Protein AF-A0A0A9YLH3-F1 (afdb_monomer_lite)

Radius of gyration: 14.65 Å; chains: 1; bounding box: 29×38×40 Å

InterPro domains:
  IPR001352 Ribonuclease HII/HIII [PTHR10954] (2-104)
  IPR012337 Ribonuclease H-like superfamily [SSF53098] (2-103)
  IPR024567 Ribonuclease HII/HIII domain [PF01351] (9-103)
  IPR024567 Ribonuclease HII/HIII domain [PS51975] (1-105)
  IPR036397 Ribonuclease H superfamily [G3DSA:3.30.420.10] (1-105)

Secondary structure (DSSP, 8-state):
--------HHHHHHHHTS-TTT---HHHHHHHHHHHHHHHHHHHS--SEEEEE-SS-HHHHHHHHHHH-TT-SEEEEETTHHHH-HHHHHHHHHHHHHHHHHH--

pLDDT: mean 95.25, std 4.36, range [58.59, 98.06]

Foldseek 3Di:
DDDADDDDPVNQCCQQVDDPVRHDDPVRVVLVRVVVRVVVCVVPDDAAEAEEADPDDQVVSQVVCCVSCVNHNYYHYDHPVLVVPVVVVVNVVVVVVVVVVVVVD

Organism: Lygus hesperus (NCBI:txid30085)

Structure (mmCIF, N/CA/C/O backbone):
data_AF-A0A0A9YLH3-F1
#
_entry.id   AF-A0A0A9YLH3-F1
#
loop_
_atom_site.group_PDB
_atom_site.id
_atom_site.type_symbol
_atom_site.label_atom_id
_atom_site.label_alt_id
_atom_site.label_comp_id
_atom_site.label_asym_id
_atom_site.label_entity_id
_atom_site.label_seq_id
_atom_site.pdbx_PDB_ins_code
_atom_site.Cartn_x
_atom_site.Cartn_y
_atom_site.Cartn_z
_atom_site.occupancy
_atom_site.B_iso_or_equiv
_atom_site.auth_seq_id
_atom_site.auth_comp_id
_atom_site.auth_asym_id
_atom_site.auth_atom_id
_atom_site.pdbx_PDB_model_num
ATOM 1 N N . SER A 1 1 ? -15.577 -6.984 6.732 1.00 88.44 1 SER A N 1
ATOM 2 C CA . SER A 1 1 ? -15.554 -7.435 5.323 1.00 88.44 1 SER A CA 1
ATOM 3 C C . SER A 1 1 ? -14.143 -7.265 4.782 1.00 88.44 1 SER A C 1
ATOM 5 O O . SER A 1 1 ? -13.337 -6.616 5.437 1.00 88.44 1 SER A O 1
ATOM 7 N N . TRP A 1 2 ? -13.816 -7.868 3.639 1.00 94.62 2 TRP A N 1
ATOM 8 C CA . TRP A 1 2 ? -12.515 -7.705 2.985 1.00 94.62 2 TRP A CA 1
ATOM 9 C C . TRP A 1 2 ? -12.699 -7.571 1.476 1.00 94.62 2 TRP A C 1
ATOM 11 O O . TRP A 1 2 ? -13.717 -7.994 0.928 1.00 94.62 2 TRP A O 1
ATOM 21 N N . MET A 1 3 ? -11.722 -6.960 0.814 1.00 96.38 3 MET A N 1
ATOM 22 C CA . MET A 1 3 ? -11.709 -6.773 -0.632 1.00 96.38 3 MET A CA 1
ATOM 23 C C . MET A 1 3 ? -10.257 -6.890 -1.113 1.00 96.38 3 MET A C 1
ATOM 25 O O . MET A 1 3 ? -9.335 -6.542 -0.377 1.00 96.38 3 MET A O 1
ATOM 29 N N . VAL A 1 4 ? -10.039 -7.421 -2.317 1.00 96.81 4 VAL A N 1
ATOM 30 C CA . VAL A 1 4 ? -8.697 -7.610 -2.893 1.00 96.81 4 VAL A CA 1
ATOM 31 C C . VAL A 1 4 ? -8.663 -7.130 -4.336 1.00 96.81 4 VAL A C 1
ATOM 33 O O . VAL A 1 4 ? -9.640 -7.266 -5.070 1.00 96.81 4 VAL A O 1
ATOM 36 N N . VAL A 1 5 ? -7.508 -6.619 -4.755 1.00 97.25 5 VAL A N 1
ATOM 37 C CA . VAL A 1 5 ? -7.187 -6.372 -6.163 1.00 97.25 5 VAL A CA 1
ATOM 38 C C . VAL A 1 5 ? -6.119 -7.379 -6.565 1.00 97.25 5 VAL A C 1
ATOM 40 O O . VAL A 1 5 ? -5.060 -7.444 -5.948 1.00 97.25 5 VAL A O 1
ATOM 43 N N . ILE A 1 6 ? -6.407 -8.186 -7.585 1.00 96.38 6 ILE A N 1
ATOM 44 C CA . ILE A 1 6 ? -5.512 -9.249 -8.050 1.00 96.38 6 ILE A CA 1
ATOM 45 C C . ILE A 1 6 ? -4.923 -8.830 -9.388 1.00 96.38 6 ILE A C 1
ATOM 47 O O . ILE A 1 6 ? -5.652 -8.559 -10.340 1.00 96.38 6 ILE A O 1
ATOM 51 N N . LEU A 1 7 ? -3.597 -8.793 -9.454 1.00 97.00 7 LEU A N 1
ATOM 52 C CA . LEU A 1 7 ? -2.858 -8.447 -10.660 1.00 97.00 7 LEU A CA 1
ATOM 53 C C . LEU A 1 7 ? -2.334 -9.725 -11.308 1.00 97.00 7 LEU A C 1
ATOM 55 O O . LEU A 1 7 ? -1.610 -10.489 -10.671 1.00 97.00 7 LEU A O 1
ATOM 59 N N . SER A 1 8 ? -2.687 -9.963 -12.571 1.00 96.44 8 SER A N 1
ATOM 60 C CA . SER A 1 8 ? -2.144 -11.109 -13.299 1.00 96.44 8 SER A CA 1
ATOM 61 C C . SER A 1 8 ? -0.681 -10.870 -13.693 1.00 96.44 8 SER A C 1
ATOM 63 O O . SER A 1 8 ? -0.296 -9.722 -13.958 1.00 96.44 8 SER A O 1
ATOM 65 N N . PRO A 1 9 ? 0.139 -11.930 -13.817 1.00 96.19 9 PRO A N 1
ATOM 66 C CA . PRO A 1 9 ? 1.503 -11.802 -14.327 1.00 96.19 9 PRO A CA 1
ATOM 67 C C . PRO A 1 9 ? 1.545 -11.123 -15.701 1.00 96.19 9 PRO A C 1
ATOM 69 O O . PRO A 1 9 ? 2.371 -10.245 -15.932 1.00 96.19 9 PRO A O 1
ATOM 72 N N . GLN A 1 10 ? 0.592 -11.443 -16.587 1.00 97.12 10 GLN A N 1
ATOM 73 C CA . GLN A 1 10 ? 0.490 -10.839 -17.918 1.00 97.12 10 GLN A CA 1
ATOM 74 C C . GLN A 1 10 ? 0.224 -9.333 -17.841 1.00 97.12 10 GLN A C 1
ATOM 76 O O . GLN A 1 10 ? 0.788 -8.575 -18.630 1.00 97.12 10 GLN A O 1
ATOM 81 N N . TYR A 1 11 ? -0.610 -8.881 -16.896 1.00 97.12 11 TYR A N 1
ATOM 82 C CA . TYR A 1 11 ? -0.847 -7.454 -16.679 1.00 97.12 11 TYR A CA 1
ATOM 83 C C . TYR A 1 11 ? 0.425 -6.747 -16.205 1.00 97.12 11 TYR A C 1
ATOM 85 O O . TYR A 1 11 ? 0.792 -5.714 -16.768 1.00 97.12 11 TYR A O 1
ATOM 93 N N . ILE A 1 12 ? 1.130 -7.327 -15.227 1.00 97.50 12 ILE A N 1
ATOM 94 C CA . ILE A 1 12 ? 2.383 -6.770 -14.699 1.00 97.50 12 ILE A CA 1
ATOM 95 C C . ILE A 1 12 ? 3.425 -6.663 -15.821 1.00 97.50 12 ILE A C 1
ATOM 97 O O . ILE A 1 12 ? 3.937 -5.570 -16.075 1.00 97.50 12 ILE A O 1
ATOM 101 N N . SER A 1 13 ? 3.672 -7.751 -16.560 1.00 97.50 13 SER A N 1
ATOM 102 C CA . SER A 1 13 ? 4.600 -7.760 -17.698 1.00 97.50 13 SER A CA 1
ATOM 103 C C . SER A 1 13 ? 4.200 -6.743 -18.763 1.00 97.50 13 SER A C 1
ATOM 105 O O . SER A 1 13 ? 5.039 -5.964 -19.212 1.00 97.50 13 SER A O 1
ATOM 107 N N . LYS A 1 14 ? 2.914 -6.674 -19.130 1.00 96.81 14 LYS A N 1
ATOM 108 C CA . LYS A 1 14 ? 2.414 -5.700 -20.110 1.00 96.81 14 LYS A CA 1
ATOM 109 C C . LYS A 1 14 ? 2.658 -4.260 -19.659 1.00 96.81 14 LYS A C 1
ATOM 111 O O . LYS A 1 14 ? 2.976 -3.421 -20.491 1.00 96.81 14 LYS A O 1
ATOM 116 N N . CYS A 1 15 ? 2.496 -3.940 -18.379 1.00 96.94 15 CYS A N 1
ATOM 117 C CA . CYS A 1 15 ? 2.727 -2.586 -17.868 1.00 96.94 15 CYS A CA 1
ATOM 118 C C . CYS A 1 15 ? 4.218 -2.220 -17.818 1.00 96.94 15 CYS A C 1
ATOM 120 O O . CYS A 1 15 ? 4.581 -1.102 -18.194 1.00 96.94 15 CYS A O 1
ATOM 122 N N . MET A 1 16 ? 5.075 -3.164 -17.422 1.00 97.31 16 MET A N 1
ATOM 123 C CA . MET A 1 16 ? 6.518 -2.939 -17.275 1.00 97.31 16 MET A CA 1
ATOM 124 C C . MET A 1 16 ? 7.301 -3.008 -18.595 1.00 97.31 16 MET A C 1
ATOM 126 O O . MET A 1 16 ? 8.375 -2.421 -18.687 1.00 97.31 16 MET A O 1
ATOM 130 N N . LEU A 1 17 ? 6.774 -3.683 -19.622 1.00 96.31 17 LEU A N 1
ATOM 131 C CA . LEU A 1 17 ? 7.423 -3.850 -20.936 1.00 96.31 17 LEU A CA 1
ATOM 132 C C . LEU A 1 17 ? 6.833 -2.949 -22.035 1.00 96.31 17 LEU A C 1
ATOM 134 O O . LEU A 1 17 ? 7.168 -3.090 -23.209 1.00 96.31 17 LEU A O 1
ATOM 138 N N . ARG A 1 18 ? 5.941 -2.021 -21.673 1.00 93.50 18 ARG A N 1
ATOM 139 C CA . ARG A 1 18 ? 5.403 -1.005 -22.590 1.00 93.50 18 ARG A CA 1
ATOM 140 C C . ARG A 1 18 ? 6.500 -0.095 -23.147 1.00 93.50 18 ARG A C 1
ATOM 142 O O . ARG A 1 18 ? 7.588 0.024 -22.585 1.00 93.50 18 ARG A O 1
ATOM 149 N N . HIS A 1 19 ? 6.153 0.613 -24.223 1.00 94.56 19 HIS A N 1
ATOM 150 C CA . HIS A 1 19 ? 6.979 1.682 -24.781 1.00 94.56 19 HIS A CA 1
ATOM 151 C C . HIS A 1 19 ? 7.420 2.669 -23.677 1.00 94.56 19 HIS A C 1
ATOM 153 O O . HIS A 1 19 ? 6.578 3.012 -22.838 1.00 94.56 19 HIS A O 1
ATOM 159 N N . PRO A 1 20 ? 8.677 3.165 -23.674 1.00 90.62 20 PRO A N 1
ATOM 160 C CA . PRO A 1 20 ? 9.232 3.966 -22.578 1.00 90.62 20 PRO A CA 1
ATOM 161 C C . PRO A 1 20 ? 8.366 5.143 -22.114 1.00 90.62 20 PRO A C 1
ATOM 163 O O . PRO A 1 20 ? 8.312 5.409 -20.920 1.00 90.62 20 PRO A O 1
ATOM 166 N N . SER A 1 21 ? 7.638 5.797 -23.024 1.00 91.75 21 SER A N 1
ATOM 167 C CA . SER A 1 21 ? 6.737 6.919 -22.704 1.00 91.75 21 SER A CA 1
ATOM 168 C C . SER A 1 21 ? 5.488 6.543 -21.892 1.00 91.75 21 SER A C 1
ATOM 170 O O . SER A 1 21 ? 4.825 7.423 -21.357 1.00 91.75 21 SER A O 1
ATOM 172 N N . THR A 1 22 ? 5.136 5.257 -21.814 1.00 93.25 22 THR A N 1
ATOM 173 C CA . THR A 1 22 ? 3.934 4.753 -21.113 1.00 93.25 22 THR A CA 1
ATOM 174 C C . THR A 1 22 ? 4.238 3.603 -20.154 1.00 93.25 22 THR A C 1
ATOM 176 O O . THR A 1 22 ? 3.325 3.013 -19.570 1.00 93.25 22 THR A O 1
ATOM 179 N N . ARG A 1 23 ? 5.518 3.242 -20.027 1.00 94.19 23 ARG A N 1
ATOM 180 C CA . ARG A 1 23 ? 5.986 2.174 -19.152 1.00 94.19 23 ARG A CA 1
ATOM 181 C C . ARG A 1 23 ? 5.759 2.571 -17.701 1.00 94.19 23 ARG A C 1
ATOM 183 O O . ARG A 1 23 ? 6.127 3.674 -17.311 1.00 94.19 23 ARG A O 1
ATOM 190 N N . LYS A 1 24 ? 5.227 1.640 -16.910 1.00 95.56 24 LYS A N 1
ATOM 191 C CA . LYS A 1 24 ? 5.104 1.793 -15.458 1.00 95.56 24 LYS A CA 1
ATOM 192 C C . LYS A 1 24 ? 6.079 0.871 -14.749 1.00 95.56 24 LYS A C 1
ATOM 194 O O . LYS A 1 24 ? 6.248 -0.277 -15.160 1.00 95.56 24 LYS A O 1
ATOM 199 N N . ASN A 1 25 ? 6.714 1.355 -13.691 1.00 94.12 25 ASN A N 1
ATOM 200 C CA . ASN A 1 25 ? 7.492 0.497 -12.801 1.00 94.12 25 ASN A CA 1
ATOM 201 C C . ASN A 1 25 ? 6.579 -0.220 -11.787 1.00 94.12 25 ASN A C 1
ATOM 203 O O . ASN A 1 25 ? 5.386 0.067 -11.676 1.00 94.12 25 ASN A O 1
ATOM 207 N N . LEU A 1 26 ? 7.142 -1.167 -11.032 1.00 94.12 26 LEU A N 1
ATOM 208 C CA . LEU A 1 26 ? 6.361 -1.981 -10.099 1.00 94.12 26 LEU A CA 1
ATOM 209 C C . LEU A 1 26 ? 5.743 -1.158 -8.956 1.00 94.12 26 LEU A C 1
ATOM 211 O O . LEU A 1 26 ? 4.633 -1.460 -8.525 1.00 94.12 26 LEU A O 1
ATOM 215 N N . ASN A 1 27 ? 6.410 -0.090 -8.509 1.00 91.94 27 ASN A N 1
ATOM 216 C CA . ASN A 1 27 ? 5.878 0.790 -7.467 1.00 91.94 27 ASN A CA 1
ATOM 217 C C . ASN A 1 27 ? 4.648 1.553 -7.967 1.00 91.94 27 ASN A C 1
ATOM 219 O O . ASN A 1 27 ? 3.655 1.646 -7.257 1.00 91.94 27 ASN A O 1
ATOM 223 N N . GLU A 1 28 ? 4.681 2.060 -9.199 1.00 93.25 28 GLU A N 1
ATOM 224 C CA . GLU A 1 28 ? 3.532 2.727 -9.824 1.00 93.25 28 GLU A CA 1
ATOM 225 C C . GLU A 1 28 ? 2.345 1.777 -9.981 1.00 93.25 28 GLU A C 1
ATOM 227 O O . GLU A 1 28 ? 1.226 2.136 -9.622 1.00 93.25 28 GLU A O 1
ATOM 232 N N . ILE A 1 29 ? 2.595 0.546 -10.436 1.00 95.88 29 ILE A N 1
ATOM 233 C CA . ILE A 1 29 ? 1.560 -0.492 -10.542 1.00 95.88 29 ILE A CA 1
ATOM 234 C C . ILE A 1 29 ? 0.971 -0.814 -9.158 1.00 95.88 29 ILE A C 1
ATOM 236 O O . ILE A 1 29 ? -0.247 -0.929 -9.019 1.00 95.88 29 ILE A O 1
ATOM 240 N N . SER A 1 30 ? 1.821 -0.928 -8.133 1.00 93.50 30 SER A N 1
ATOM 241 C CA . SER A 1 30 ? 1.406 -1.180 -6.748 1.00 93.50 30 SER A CA 1
ATOM 242 C C . SER A 1 30 ? 0.530 -0.048 -6.197 1.00 93.50 30 SER A C 1
ATOM 244 O O . SER A 1 30 ? -0.550 -0.306 -5.665 1.00 93.50 30 SER A O 1
ATOM 246 N N . PHE A 1 31 ? 0.931 1.213 -6.402 1.00 93.38 31 PHE A N 1
ATOM 247 C CA . PHE A 1 31 ? 0.137 2.374 -5.991 1.00 93.38 31 PHE A CA 1
ATOM 248 C C . PHE A 1 31 ? -1.225 2.419 -6.683 1.00 93.38 31 PHE A C 1
ATOM 250 O O . PHE A 1 31 ? -2.235 2.655 -6.026 1.00 93.38 31 PHE A O 1
ATOM 257 N N . GLU A 1 32 ? -1.284 2.155 -7.988 1.00 95.06 32 GLU A N 1
ATOM 258 C CA . GLU A 1 32 ? -2.552 2.124 -8.724 1.00 95.06 32 GLU A CA 1
ATOM 259 C C . GLU A 1 32 ? -3.492 1.025 -8.223 1.00 95.06 32 GLU A C 1
ATOM 261 O O . GLU A 1 32 ? -4.696 1.259 -8.077 1.00 95.06 32 GLU A O 1
ATOM 266 N N . ALA A 1 33 ? -2.955 -0.157 -7.916 1.00 96.88 33 ALA A N 1
ATOM 267 C CA . ALA A 1 33 ? -3.736 -1.248 -7.347 1.00 96.88 33 ALA A CA 1
ATOM 268 C C . ALA A 1 33 ? -4.276 -0.890 -5.953 1.00 96.88 33 ALA A C 1
ATOM 270 O O . ALA A 1 33 ? -5.464 -1.089 -5.687 1.00 96.88 33 ALA A O 1
ATOM 271 N N . ALA A 1 34 ? -3.444 -0.294 -5.093 1.00 96.12 34 ALA A N 1
ATOM 272 C CA . ALA A 1 34 ? -3.862 0.185 -3.778 1.00 96.12 34 ALA A CA 1
ATOM 273 C C . ALA A 1 34 ? -4.941 1.277 -3.883 1.00 96.12 34 ALA A C 1
ATOM 275 O O . ALA A 1 34 ? -5.945 1.234 -3.176 1.00 96.12 34 ALA A O 1
ATOM 276 N N . PHE A 1 35 ? -4.790 2.224 -4.810 1.00 96.69 35 PHE A N 1
ATOM 277 C CA . PHE A 1 35 ? -5.776 3.284 -5.034 1.00 96.69 35 PHE A CA 1
ATOM 278 C C . PHE A 1 35 ? -7.097 2.740 -5.565 1.00 96.69 35 PHE A C 1
ATOM 280 O O . PHE A 1 35 ? -8.156 3.192 -5.138 1.00 96.69 35 PHE A O 1
ATOM 287 N N . THR A 1 36 ? -7.045 1.741 -6.446 1.00 97.69 36 THR A N 1
ATOM 288 C CA . THR A 1 36 ? -8.240 1.037 -6.926 1.00 97.69 36 THR A CA 1
ATOM 289 C C . THR A 1 36 ? -8.980 0.381 -5.760 1.00 97.69 36 THR A C 1
ATOM 291 O O . THR A 1 36 ? -10.193 0.533 -5.635 1.00 97.69 36 THR A O 1
ATOM 294 N N . LEU A 1 37 ? -8.250 -0.285 -4.860 1.00 97.25 37 LEU A N 1
ATOM 295 C CA . LEU A 1 37 ? -8.825 -0.911 -3.670 1.00 97.25 37 LEU A CA 1
ATOM 296 C C . LEU A 1 37 ? -9.481 0.117 -2.732 1.00 97.25 37 LEU A C 1
ATOM 298 O O . LEU A 1 37 ? -10.615 -0.088 -2.294 1.00 97.25 37 LEU A O 1
ATOM 302 N N . ILE A 1 38 ? -8.801 1.236 -2.457 1.00 96.88 38 ILE A N 1
ATOM 303 C CA . ILE A 1 38 ? -9.339 2.328 -1.629 1.00 96.88 38 ILE A CA 1
ATOM 304 C C . ILE A 1 38 ? -10.605 2.900 -2.274 1.00 96.88 38 ILE A C 1
ATOM 306 O O . ILE A 1 38 ? -11.630 3.022 -1.607 1.00 96.88 38 ILE A O 1
ATOM 310 N N . GLN A 1 39 ? -10.572 3.183 -3.578 1.00 96.50 39 GLN A N 1
ATOM 311 C CA . GLN A 1 39 ? -11.707 3.751 -4.304 1.00 96.50 39 GLN A CA 1
ATOM 312 C C . GLN A 1 39 ? -12.931 2.824 -4.274 1.00 96.50 39 GLN A C 1
ATOM 314 O O . GLN A 1 39 ? -14.030 3.293 -3.986 1.00 96.50 39 GLN A O 1
ATOM 319 N N . HIS A 1 40 ? -12.758 1.520 -4.512 1.00 96.25 40 HIS A N 1
ATOM 320 C CA . HIS A 1 40 ? -13.855 0.551 -4.393 1.00 96.25 40 HIS A CA 1
ATOM 321 C C . HIS A 1 40 ? -14.388 0.456 -2.960 1.00 96.25 40 HIS A C 1
ATOM 323 O O . HIS A 1 40 ? -15.594 0.362 -2.748 1.00 96.25 40 HIS A O 1
ATOM 329 N N . THR A 1 41 ? -13.507 0.538 -1.962 1.00 95.81 41 THR A N 1
ATOM 330 C CA . THR A 1 41 ? -13.914 0.524 -0.551 1.00 95.81 41 THR A CA 1
ATOM 331 C C . THR A 1 41 ? -14.765 1.750 -0.211 1.00 95.81 41 THR A C 1
ATOM 333 O O . THR A 1 41 ? -15.804 1.608 0.428 1.00 95.81 41 THR A O 1
ATOM 336 N N . MET A 1 42 ? -14.389 2.938 -0.700 1.00 95.12 42 MET A N 1
ATOM 337 C CA . MET A 1 42 ? -15.132 4.189 -0.486 1.00 95.12 42 MET A CA 1
ATOM 338 C C . MET A 1 42 ? -16.526 4.207 -1.130 1.00 95.12 42 MET A C 1
ATOM 340 O O . MET A 1 42 ? -17.378 4.985 -0.712 1.00 95.12 42 MET A O 1
ATOM 344 N N . GLN A 1 43 ? -16.777 3.369 -2.141 1.00 95.50 43 GLN A N 1
ATOM 345 C CA . GLN A 1 43 ? -18.108 3.243 -2.751 1.00 95.50 43 GLN A CA 1
ATOM 346 C C . GLN A 1 43 ? -19.103 2.507 -1.847 1.00 95.50 43 GLN A C 1
ATOM 348 O O . GLN A 1 43 ? -20.309 2.664 -2.014 1.00 95.50 43 GLN A O 1
ATOM 353 N N . VAL A 1 44 ? -18.605 1.704 -0.905 1.00 96.50 44 VAL A N 1
ATOM 354 C CA . VAL A 1 44 ? -19.425 0.864 -0.019 1.00 96.50 44 VAL A CA 1
ATOM 355 C C . VAL A 1 44 ? -19.378 1.363 1.428 1.00 96.50 44 VAL A C 1
ATOM 357 O O . VAL A 1 44 ? -20.353 1.222 2.163 1.00 96.50 44 VAL A O 1
ATOM 360 N N . TYR A 1 45 ? -18.261 1.964 1.844 1.00 95.00 45 TYR A N 1
ATOM 361 C CA . TYR A 1 45 ? -18.004 2.350 3.227 1.00 95.00 45 TYR A CA 1
ATOM 362 C C . TYR A 1 45 ? -17.493 3.786 3.338 1.00 95.00 45 TYR A C 1
ATOM 364 O O . TYR A 1 45 ? -16.702 4.255 2.521 1.00 95.00 45 TYR A O 1
ATOM 372 N N . ARG A 1 46 ? -17.873 4.467 4.422 1.00 95.31 46 ARG A N 1
ATOM 373 C CA . ARG A 1 46 ? -17.256 5.736 4.817 1.00 95.31 46 ARG A CA 1
ATOM 374 C C . ARG A 1 46 ? -15.979 5.450 5.607 1.00 95.31 46 ARG A C 1
ATOM 376 O O . ARG A 1 46 ? -16.047 4.907 6.705 1.00 95.31 46 ARG A O 1
ATOM 383 N N . ILE A 1 47 ? -14.831 5.818 5.047 1.00 95.50 47 ILE A N 1
ATOM 384 C CA . ILE A 1 47 ? -13.519 5.602 5.668 1.00 95.50 47 ILE A CA 1
ATOM 385 C C . ILE A 1 47 ? -13.210 6.767 6.617 1.00 95.50 47 ILE A C 1
ATOM 387 O O . ILE A 1 47 ? -13.170 7.915 6.178 1.00 95.50 47 ILE A O 1
ATOM 391 N N . ALA A 1 48 ? -13.009 6.473 7.903 1.00 96.88 48 ALA A N 1
ATOM 392 C CA . ALA A 1 48 ? -12.558 7.449 8.901 1.00 96.88 48 ALA A CA 1
ATOM 393 C C . ALA A 1 48 ? -11.025 7.480 9.014 1.00 96.88 48 ALA A C 1
ATOM 395 O O . ALA A 1 48 ? -10.424 8.550 9.022 1.00 96.88 48 ALA A O 1
ATOM 396 N N . GLU A 1 49 ? -10.406 6.300 9.018 1.00 97.44 49 GLU A N 1
ATOM 397 C CA . GLU A 1 49 ? -8.965 6.121 9.154 1.00 97.44 49 GLU A CA 1
ATOM 398 C C . GLU A 1 49 ? -8.478 5.086 8.132 1.00 97.44 49 GLU A C 1
ATOM 400 O O . GLU A 1 49 ? -9.152 4.083 7.870 1.00 97.44 49 GLU A O 1
ATOM 405 N N . LEU A 1 50 ? -7.305 5.326 7.551 1.00 97.94 50 LEU A N 1
ATOM 406 C CA . LEU A 1 50 ? -6.655 4.440 6.591 1.00 97.94 50 LEU A CA 1
ATOM 407 C C . LEU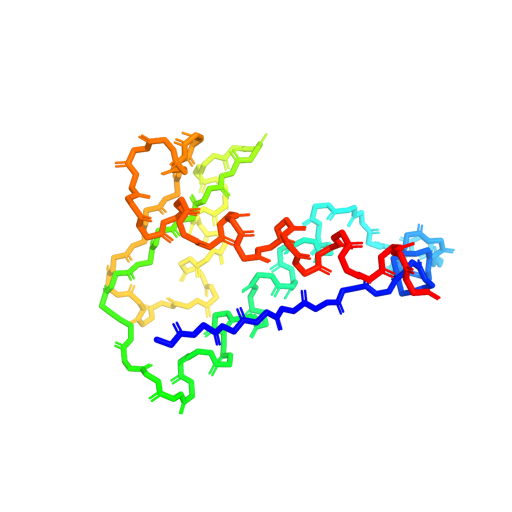 A 1 50 ? -5.230 4.126 7.051 1.00 97.94 50 LEU A C 1
ATOM 409 O O . LEU A 1 50 ? -4.395 5.023 7.134 1.00 97.94 50 LEU A O 1
ATOM 413 N N . TYR A 1 51 ? -4.943 2.843 7.263 1.00 98.06 51 TYR A N 1
ATOM 414 C CA . TYR A 1 51 ? -3.632 2.342 7.675 1.00 98.06 51 TYR A CA 1
ATOM 415 C C . TYR A 1 51 ? -3.003 1.526 6.547 1.00 98.06 51 TYR A C 1
ATOM 417 O O . TYR A 1 51 ? -3.626 0.592 6.037 1.00 98.06 51 TYR A O 1
ATOM 425 N N . VAL A 1 52 ? -1.778 1.870 6.152 1.00 97.12 52 VAL A N 1
ATOM 426 C CA . VAL A 1 52 ? -1.089 1.265 5.003 1.00 97.12 52 VAL A CA 1
ATOM 427 C C . VAL A 1 52 ? 0.325 0.846 5.393 1.00 97.12 52 VAL A C 1
ATOM 429 O O . VAL A 1 52 ? 1.100 1.662 5.891 1.00 97.12 52 VAL A O 1
ATOM 432 N N . ASP A 1 53 ? 0.663 -0.414 5.118 1.00 96.56 53 ASP A N 1
ATOM 433 C CA . ASP A 1 53 ? 2.042 -0.902 5.179 1.00 96.56 53 ASP A CA 1
ATOM 434 C C . ASP A 1 53 ? 2.824 -0.471 3.934 1.00 96.56 53 ASP A C 1
ATOM 436 O O . ASP A 1 53 ? 2.316 -0.532 2.808 1.00 96.56 53 ASP A O 1
ATOM 440 N N . THR A 1 54 ? 4.070 -0.040 4.121 1.00 93.56 54 THR A N 1
ATOM 441 C CA . THR A 1 54 ? 4.947 0.377 3.022 1.00 93.56 54 THR A CA 1
ATOM 442 C C . THR A 1 54 ? 6.333 -0.245 3.127 1.00 93.56 54 THR A C 1
ATOM 444 O O . THR A 1 54 ? 6.902 -0.387 4.204 1.00 93.56 54 THR A O 1
ATOM 447 N N . VAL A 1 55 ? 6.912 -0.550 1.965 1.00 86.88 55 VAL A N 1
ATOM 448 C CA . VAL A 1 55 ? 8.326 -0.936 1.804 1.00 86.88 55 VAL A CA 1
ATOM 449 C C . VAL A 1 55 ? 9.200 0.221 1.296 1.00 86.88 55 VAL A C 1
ATOM 451 O O . VAL A 1 55 ? 10.398 0.054 1.092 1.00 86.88 55 VAL A O 1
ATOM 454 N N . GLY A 1 56 ? 8.602 1.394 1.060 1.00 84.06 56 GLY A N 1
ATOM 455 C CA . GLY A 1 56 ? 9.270 2.610 0.591 1.00 84.06 56 GLY A CA 1
ATOM 456 C C . GLY A 1 56 ? 8.988 3.829 1.477 1.00 84.06 56 GLY A C 1
ATOM 457 O O . GLY A 1 56 ? 8.363 3.689 2.529 1.00 84.06 56 GLY A O 1
ATOM 458 N N . PRO A 1 57 ? 9.409 5.036 1.053 1.00 91.69 57 PRO A N 1
ATOM 459 C CA . PRO A 1 57 ? 9.297 6.251 1.858 1.00 91.69 57 PRO A CA 1
ATOM 460 C C . PRO A 1 57 ? 7.849 6.572 2.259 1.00 91.69 57 PRO A C 1
ATOM 462 O O . PRO A 1 57 ? 7.015 6.918 1.417 1.00 91.69 57 PRO A O 1
ATOM 465 N N . GLU A 1 58 ? 7.574 6.502 3.562 1.00 93.81 58 GLU A N 1
ATOM 466 C CA . GLU A 1 58 ? 6.253 6.716 4.170 1.00 93.81 58 GLU A CA 1
ATOM 467 C C . GLU A 1 58 ? 5.636 8.055 3.760 1.00 93.81 58 GLU A C 1
ATOM 469 O O . GLU A 1 58 ? 4.495 8.116 3.300 1.00 93.81 58 GLU A O 1
ATOM 474 N N . HIS A 1 59 ? 6.427 9.128 3.849 1.00 94.94 59 HIS A N 1
ATOM 475 C CA . HIS A 1 59 ? 5.983 10.485 3.549 1.00 94.94 59 HIS A CA 1
ATOM 476 C C . HIS A 1 59 ? 5.501 10.637 2.100 1.00 94.94 59 HIS A C 1
ATOM 478 O O . HIS A 1 59 ? 4.410 11.153 1.861 1.00 94.94 59 HIS A O 1
ATOM 484 N N . THR A 1 60 ? 6.268 10.139 1.125 1.00 92.00 60 THR A N 1
ATOM 485 C CA . THR A 1 60 ? 5.897 10.221 -0.295 1.00 92.00 60 THR A CA 1
ATOM 486 C C . THR A 1 60 ? 4.614 9.449 -0.579 1.00 92.00 60 THR A C 1
ATOM 488 O O . THR A 1 60 ? 3.766 9.918 -1.340 1.00 92.00 60 THR A O 1
ATOM 491 N N . TYR A 1 61 ? 4.442 8.277 0.034 1.00 94.31 61 TYR A N 1
ATOM 492 C CA . TYR A 1 61 ? 3.236 7.482 -0.161 1.00 94.31 61 TYR A CA 1
ATOM 493 C C . TYR A 1 61 ? 2.018 8.160 0.485 1.00 94.31 61 TYR A C 1
ATOM 495 O O . TYR A 1 61 ? 1.005 8.371 -0.186 1.00 94.31 61 TYR A O 1
ATOM 503 N N . LYS A 1 62 ? 2.141 8.617 1.735 1.00 96.19 62 LYS A N 1
ATOM 504 C CA . LYS A 1 62 ? 1.084 9.371 2.424 1.00 96.19 62 LYS A CA 1
ATOM 505 C C . LYS A 1 62 ? 0.658 10.611 1.637 1.00 96.19 62 LYS A C 1
ATOM 507 O O . LYS A 1 62 ? -0.535 10.826 1.444 1.00 96.19 62 LYS A O 1
ATOM 512 N N . GLN 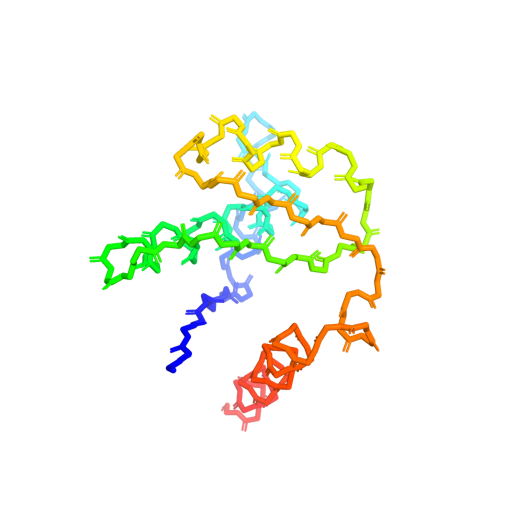A 1 63 ? 1.609 11.382 1.105 1.00 95.94 63 GLN A N 1
ATOM 513 C CA . GLN A 1 63 ? 1.306 12.530 0.243 1.00 95.94 63 GLN A CA 1
ATOM 514 C C . GLN A 1 63 ? 0.506 12.128 -1.000 1.00 95.94 63 GLN A C 1
ATOM 516 O O . GLN A 1 63 ? -0.483 12.781 -1.324 1.00 95.94 63 GLN A O 1
ATOM 521 N N . ARG A 1 64 ? 0.894 11.045 -1.689 1.00 95.19 64 ARG A N 1
ATOM 522 C CA . ARG A 1 64 ? 0.160 10.557 -2.869 1.00 95.19 64 ARG A CA 1
ATOM 523 C C . ARG A 1 64 ? -1.272 10.141 -2.531 1.00 95.19 64 ARG A C 1
ATOM 525 O O . ARG A 1 64 ? -2.178 10.472 -3.294 1.00 95.19 64 ARG A O 1
ATOM 532 N N . ILE A 1 65 ? -1.480 9.464 -1.400 1.00 96.50 65 ILE A N 1
ATOM 533 C CA . ILE A 1 65 ? -2.821 9.096 -0.922 1.00 96.50 65 ILE A CA 1
ATOM 534 C C . ILE A 1 65 ? -3.630 10.357 -0.617 1.00 96.50 65 ILE A C 1
ATOM 536 O O . ILE A 1 65 ? -4.721 10.502 -1.154 1.00 96.50 65 ILE A O 1
ATOM 540 N N . ASN A 1 66 ? -3.088 11.291 0.166 1.00 96.75 66 ASN A N 1
ATOM 541 C CA . ASN A 1 66 ? -3.796 12.512 0.559 1.00 96.75 66 ASN A CA 1
ATOM 542 C C . ASN A 1 66 ? -4.175 13.386 -0.644 1.00 96.75 66 ASN A C 1
ATOM 544 O O . ASN A 1 66 ? -5.277 13.923 -0.687 1.00 96.75 66 ASN A O 1
ATOM 548 N N . MET A 1 67 ? -3.297 13.499 -1.648 1.00 96.88 67 MET A N 1
ATOM 549 C CA . MET A 1 67 ? -3.611 14.218 -2.889 1.00 96.88 67 MET A CA 1
ATOM 550 C C . MET A 1 67 ? -4.746 13.552 -3.674 1.00 96.88 67 MET A C 1
ATOM 552 O O . MET A 1 67 ? -5.557 14.241 -4.289 1.00 96.88 67 MET A O 1
ATOM 556 N N . ARG A 1 68 ? -4.801 12.214 -3.688 1.00 96.62 68 ARG A N 1
ATOM 557 C CA . ARG A 1 68 ? -5.808 11.464 -4.450 1.00 96.62 68 ARG A CA 1
ATOM 558 C C . ARG A 1 68 ? -7.139 11.328 -3.708 1.00 96.62 68 ARG A C 1
ATOM 560 O O . ARG A 1 68 ? -8.185 11.317 -4.352 1.00 96.62 68 ARG A O 1
ATOM 567 N N . PHE A 1 69 ? -7.093 11.227 -2.384 1.00 96.38 69 PHE A N 1
ATOM 568 C CA . PHE A 1 69 ? -8.227 10.960 -1.503 1.00 96.38 69 PHE A CA 1
ATOM 569 C C . PHE A 1 69 ? -8.275 11.974 -0.346 1.00 96.38 69 PHE A C 1
ATOM 571 O O . PHE A 1 69 ? -8.163 11.587 0.817 1.00 96.38 69 PHE A O 1
ATOM 578 N N . PRO A 1 70 ? -8.486 13.273 -0.633 1.00 95.56 70 PRO A N 1
ATOM 579 C CA . PRO A 1 70 ? -8.468 14.328 0.387 1.00 95.56 70 PRO A CA 1
ATOM 580 C C . PRO A 1 70 ? -9.602 14.209 1.419 1.00 95.56 70 PRO A C 1
ATOM 582 O O . PRO A 1 70 ? -9.563 14.856 2.457 1.00 95.56 70 PRO A O 1
ATOM 585 N N . ASN A 1 71 ? -10.614 13.385 1.138 1.00 93.44 71 ASN A N 1
ATOM 586 C CA . ASN A 1 71 ? -11.779 13.188 1.999 1.00 93.44 71 ASN A CA 1
ATOM 587 C C . ASN A 1 71 ? -11.569 12.120 3.082 1.00 93.44 71 ASN A C 1
ATOM 589 O O . ASN A 1 71 ? -12.486 11.897 3.870 1.00 93.44 71 ASN A O 1
ATOM 593 N N . ILE A 1 72 ? -10.424 11.428 3.096 1.00 96.81 72 ILE A N 1
ATOM 594 C CA . ILE A 1 72 ? -10.079 10.489 4.168 1.00 96.81 72 ILE A CA 1
ATOM 595 C C . ILE A 1 72 ? -9.478 11.312 5.317 1.00 96.81 72 ILE A C 1
ATOM 597 O O . ILE A 1 72 ? -8.410 11.893 5.120 1.00 96.81 72 ILE A O 1
ATOM 601 N N . PRO A 1 73 ? -10.138 11.394 6.489 1.00 96.19 73 PRO A N 1
ATOM 602 C CA . PRO A 1 73 ? -9.704 12.273 7.577 1.00 96.19 73 PRO A CA 1
ATOM 603 C C . PRO A 1 73 ? -8.302 11.953 8.095 1.00 96.19 73 PRO A C 1
ATOM 605 O O . PRO A 1 73 ? -7.500 12.859 8.317 1.00 96.19 73 PRO A O 1
ATOM 608 N N . GLU A 1 74 ? -8.000 10.667 8.261 1.00 97.50 74 GLU A N 1
ATOM 609 C CA . GLU A 1 74 ? -6.729 10.216 8.805 1.00 97.50 74 GLU A CA 1
ATOM 610 C C . GLU A 1 74 ? -6.101 9.130 7.933 1.00 97.50 74 GLU A C 1
ATOM 612 O O . GLU A 1 74 ? -6.709 8.109 7.613 1.00 97.50 74 GLU A O 1
ATOM 617 N N . VAL A 1 75 ? -4.847 9.368 7.549 1.00 97.94 75 VAL A N 1
ATOM 618 C CA . VAL A 1 75 ? -4.035 8.435 6.769 1.00 97.94 75 VAL A CA 1
ATOM 619 C C . VAL A 1 75 ? -2.728 8.190 7.509 1.00 97.94 75 VAL A C 1
ATOM 621 O O . VAL A 1 75 ? -1.919 9.105 7.706 1.00 97.94 75 VAL A O 1
ATOM 624 N N . VAL A 1 76 ? -2.498 6.937 7.876 1.00 97.81 76 VAL A N 1
ATOM 625 C CA . VAL A 1 76 ? -1.284 6.443 8.519 1.00 97.81 76 VAL A CA 1
ATOM 626 C C . VAL A 1 76 ? -0.581 5.516 7.536 1.00 97.81 76 VAL A C 1
ATOM 628 O O . VAL A 1 76 ? -1.118 4.489 7.130 1.00 97.81 76 VAL A O 1
ATOM 631 N N . VAL A 1 77 ? 0.632 5.887 7.135 1.00 97.31 77 VAL A N 1
ATOM 632 C CA . VAL A 1 77 ? 1.490 5.047 6.297 1.00 97.31 77 VAL A CA 1
ATOM 633 C C . VAL A 1 77 ? 2.777 4.830 7.059 1.00 97.31 77 VAL A C 1
ATOM 635 O O . VAL A 1 77 ? 3.473 5.809 7.316 1.00 97.31 77 VAL A O 1
ATOM 638 N N . VAL A 1 78 ? 3.066 3.585 7.428 1.00 97.00 78 VAL A N 1
ATOM 639 C CA . VAL A 1 78 ? 4.289 3.235 8.159 1.00 97.00 78 VAL A CA 1
ATOM 640 C C . VAL A 1 78 ? 4.854 1.903 7.688 1.00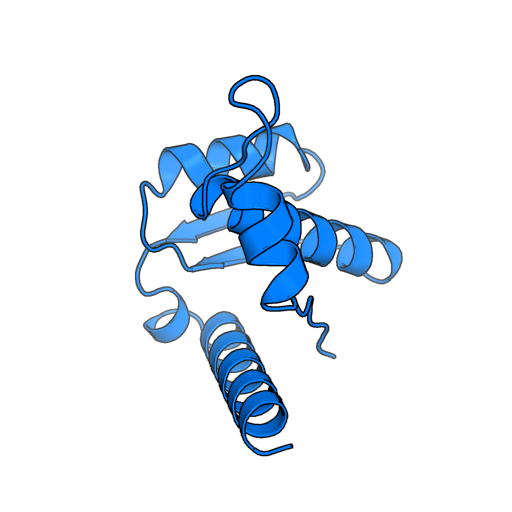 97.00 78 VAL A C 1
ATOM 642 O O . VAL A 1 78 ? 4.119 1.044 7.200 1.00 97.00 78 VAL A O 1
ATOM 645 N N . ALA A 1 79 ? 6.164 1.729 7.812 1.00 95.12 79 ALA A N 1
ATOM 646 C CA . ALA A 1 79 ? 6.798 0.438 7.589 1.00 95.12 79 ALA A CA 1
ATOM 647 C C . ALA A 1 79 ? 6.453 -0.541 8.723 1.00 95.12 79 ALA A C 1
ATOM 649 O O . ALA A 1 79 ? 6.373 -0.149 9.889 1.00 95.12 79 ALA A O 1
ATOM 650 N N . LYS A 1 80 ? 6.313 -1.831 8.389 1.00 92.94 80 LYS A N 1
ATOM 651 C CA . LYS A 1 80 ? 5.969 -2.907 9.341 1.00 92.94 80 LYS A CA 1
ATOM 652 C C . LYS A 1 80 ? 4.621 -2.677 10.033 1.00 92.94 80 LYS A C 1
ATOM 654 O O . LYS A 1 80 ? 4.422 -3.083 11.180 1.00 92.94 80 LYS A O 1
ATOM 659 N N . ALA A 1 81 ? 3.684 -2.031 9.339 1.00 95.69 81 ALA A N 1
ATOM 660 C CA . ALA A 1 81 ? 2.367 -1.724 9.887 1.00 95.69 81 ALA A CA 1
ATOM 661 C C . ALA A 1 81 ? 1.576 -2.999 10.227 1.00 95.69 81 ALA A C 1
ATOM 663 O O . ALA A 1 81 ? 0.743 -2.983 11.128 1.00 95.69 81 ALA A O 1
ATOM 664 N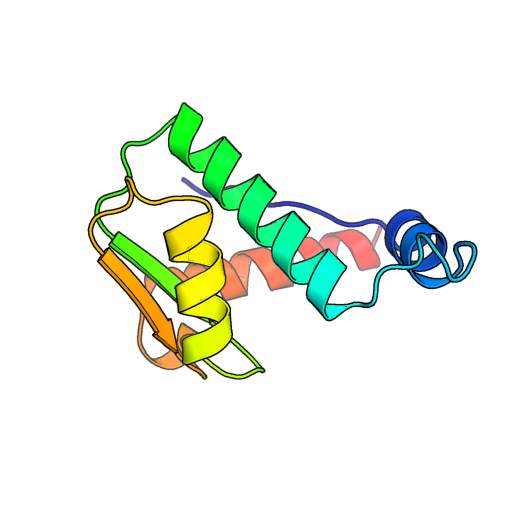 N . ASP A 1 82 ? 1.861 -4.115 9.553 1.00 94.56 82 ASP A N 1
ATOM 665 C CA . ASP A 1 82 ? 1.266 -5.427 9.822 1.00 94.56 82 ASP A CA 1
ATOM 666 C C . ASP A 1 82 ? 1.622 -6.000 11.204 1.00 94.56 82 ASP A C 1
ATOM 668 O O . ASP A 1 82 ? 0.866 -6.804 11.751 1.00 94.56 82 ASP A O 1
ATOM 672 N N . SER A 1 83 ? 2.742 -5.562 11.783 1.00 94.69 83 SER A N 1
ATOM 673 C CA . SER A 1 83 ? 3.183 -5.939 13.130 1.00 94.69 83 SER A CA 1
ATOM 674 C C . SER A 1 83 ? 2.631 -5.010 14.216 1.00 94.69 83 SER A C 1
ATOM 676 O O . SER A 1 83 ? 2.604 -5.379 15.387 1.00 94.69 83 SER A O 1
ATOM 678 N N . THR A 1 84 ? 2.200 -3.802 13.843 1.00 96.50 84 THR A N 1
ATOM 679 C CA . THR A 1 84 ? 1.704 -2.771 14.771 1.00 96.50 84 THR A CA 1
ATOM 680 C C . THR A 1 84 ? 0.180 -2.721 14.824 1.00 96.50 84 THR A C 1
ATOM 682 O O . THR A 1 84 ? -0.397 -2.559 15.896 1.00 96.50 84 THR A O 1
ATOM 685 N N . TYR A 1 85 ? -0.484 -2.874 13.677 1.00 97.75 85 TYR A N 1
ATOM 686 C CA . TYR A 1 85 ? -1.922 -2.679 13.530 1.00 97.75 85 TYR A CA 1
ATOM 687 C C . TYR A 1 85 ? -2.607 -4.000 13.149 1.00 97.75 85 TYR A C 1
ATOM 689 O O . TYR A 1 85 ? -2.409 -4.495 12.032 1.00 97.75 85 TYR A O 1
ATOM 697 N N . PRO A 1 86 ? -3.478 -4.562 14.012 1.00 97.88 86 PRO A N 1
ATOM 698 C CA . PRO A 1 86 ? -4.154 -5.836 13.748 1.00 97.88 86 PRO A CA 1
ATOM 699 C C . PRO A 1 86 ? -4.930 -5.878 12.424 1.00 97.88 86 PRO A C 1
ATOM 701 O O . PRO A 1 86 ? -4.957 -6.909 11.756 1.00 97.88 86 PRO A O 1
ATOM 704 N N . ILE A 1 87 ? -5.519 -4.754 12.000 1.00 96.88 87 ILE A N 1
ATOM 705 C CA . ILE A 1 87 ? -6.250 -4.659 10.725 1.00 96.88 87 ILE A CA 1
ATOM 706 C C . ILE A 1 87 ? -5.331 -4.811 9.505 1.00 96.88 87 ILE A C 1
ATOM 708 O O . ILE A 1 87 ? -5.716 -5.432 8.514 1.00 96.88 87 ILE A O 1
ATOM 712 N N . VAL A 1 88 ? -4.098 -4.304 9.589 1.00 98.06 88 VAL A N 1
ATOM 713 C CA . VAL A 1 88 ? -3.095 -4.439 8.527 1.00 98.06 88 VAL A CA 1
ATOM 714 C C . VAL A 1 88 ? -2.547 -5.866 8.524 1.00 98.06 88 VAL A C 1
ATOM 716 O O . VAL A 1 88 ? -2.377 -6.460 7.460 1.00 98.06 88 VAL A O 1
ATOM 719 N N . SER A 1 89 ? -2.378 -6.462 9.709 1.00 98.06 89 SER A N 1
ATOM 720 C CA . SER A 1 89 ? -2.043 -7.882 9.861 1.00 98.06 89 SER A CA 1
ATOM 721 C C . SER A 1 89 ? -3.079 -8.790 9.185 1.00 98.06 89 SER A C 1
ATOM 723 O O . SER A 1 89 ? -2.731 -9.643 8.366 1.00 98.06 89 SER A O 1
ATOM 725 N N . ALA A 1 90 ? -4.371 -8.547 9.435 1.00 98.06 90 ALA A N 1
ATOM 726 C CA . ALA A 1 90 ? -5.466 -9.287 8.812 1.00 98.06 90 ALA A CA 1
ATOM 727 C C . ALA A 1 90 ? -5.464 -9.148 7.278 1.00 98.06 90 ALA A C 1
ATOM 729 O O . ALA A 1 90 ? -5.579 -10.150 6.569 1.00 98.06 90 ALA A O 1
ATOM 730 N N . ALA A 1 91 ? -5.265 -7.933 6.752 1.00 97.75 91 ALA A N 1
ATOM 731 C CA . ALA A 1 91 ? -5.130 -7.706 5.311 1.00 97.75 91 ALA A CA 1
ATOM 732 C C . ALA A 1 91 ? -3.937 -8.478 4.713 1.00 97.75 91 ALA A C 1
ATOM 734 O O . ALA A 1 91 ? -4.051 -9.066 3.637 1.00 97.75 91 ALA A O 1
ATOM 735 N N . SER A 1 92 ? -2.817 -8.535 5.439 1.00 97.56 92 SER A N 1
ATOM 736 C CA . SER A 1 92 ? 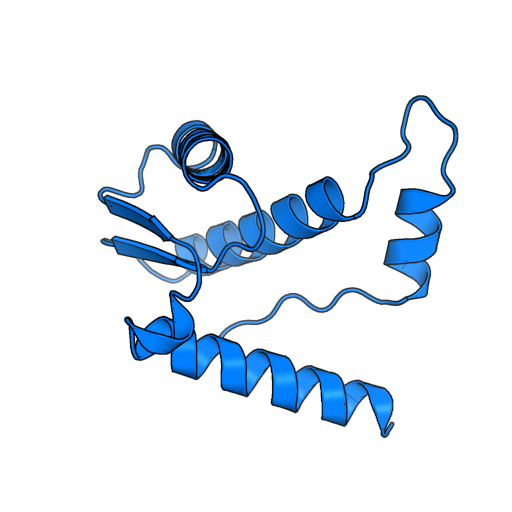-1.606 -9.263 5.048 1.00 97.56 92 SER A CA 1
ATOM 737 C C . SER A 1 92 ? -1.830 -10.779 4.977 1.00 97.56 92 SER A C 1
ATOM 739 O O . SER A 1 92 ? -1.369 -11.425 4.034 1.00 97.56 92 SER A O 1
ATOM 741 N N . ILE A 1 93 ? -2.575 -11.354 5.929 1.00 97.88 93 ILE A N 1
ATOM 742 C CA . ILE A 1 93 ? -2.961 -12.777 5.913 1.00 97.88 93 ILE A CA 1
ATOM 743 C C . ILE A 1 93 ? -3.826 -13.080 4.684 1.00 97.88 93 ILE A C 1
ATOM 745 O O . ILE A 1 93 ? -3.512 -14.001 3.930 1.00 97.88 93 ILE A O 1
ATOM 749 N N . ILE A 1 94 ? -4.866 -12.274 4.440 1.00 97.94 94 ILE A N 1
ATOM 750 C CA . ILE A 1 94 ? -5.778 -12.456 3.299 1.00 97.94 94 ILE A CA 1
ATOM 751 C C . ILE A 1 94 ? -5.009 -12.367 1.977 1.00 97.94 94 ILE A C 1
ATOM 753 O O . ILE A 1 94 ? -5.162 -13.230 1.114 1.00 97.94 94 ILE A O 1
ATOM 757 N N . ALA A 1 95 ? -4.144 -11.361 1.821 1.00 97.12 95 ALA A N 1
ATOM 758 C CA . ALA A 1 95 ? -3.346 -11.188 0.611 1.00 97.12 95 ALA A CA 1
ATOM 759 C C . ALA A 1 95 ? -2.444 -12.403 0.332 1.00 97.12 95 ALA A C 1
ATOM 761 O O . ALA A 1 95 ? -2.394 -12.880 -0.805 1.00 97.12 95 ALA A O 1
ATOM 762 N N . LYS A 1 96 ? -1.768 -12.936 1.361 1.00 96.94 96 LYS A N 1
ATOM 763 C CA . LYS A 1 96 ? -0.914 -14.129 1.235 1.00 96.94 96 LYS A CA 1
ATOM 764 C C . LYS A 1 96 ? -1.727 -15.376 0.895 1.00 96.94 96 LYS A C 1
ATOM 766 O O . LYS A 1 96 ? -1.381 -16.072 -0.053 1.00 96.94 96 LYS A O 1
ATOM 771 N N . GLN A 1 97 ? -2.832 -15.616 1.602 1.00 98.06 97 GLN A N 1
ATOM 772 C CA . GLN A 1 97 ? -3.682 -16.782 1.362 1.00 98.06 97 GLN A CA 1
ATOM 773 C C . GLN A 1 97 ? -4.245 -16.787 -0.064 1.00 98.06 97 GLN A C 1
ATOM 775 O O . GLN A 1 97 ? -4.176 -17.805 -0.749 1.00 98.06 97 GLN A O 1
ATOM 780 N N . ILE A 1 98 ? -4.751 -15.644 -0.540 1.00 97.38 98 ILE A N 1
ATOM 781 C CA . ILE A 1 98 ? -5.263 -15.520 -1.910 1.00 97.38 98 ILE A CA 1
ATOM 782 C C . ILE A 1 98 ? -4.140 -15.712 -2.930 1.00 97.38 98 ILE A C 1
ATOM 784 O O . ILE A 1 98 ? -4.340 -16.415 -3.916 1.00 97.38 98 ILE A O 1
ATOM 788 N N . ARG A 1 99 ? -2.955 -15.126 -2.712 1.00 97.50 99 ARG A N 1
ATOM 789 C CA . ARG A 1 99 ? -1.800 -15.341 -3.595 1.00 97.50 99 ARG A CA 1
ATOM 790 C C . ARG A 1 99 ? -1.478 -16.829 -3.716 1.00 97.50 99 ARG A C 1
ATOM 792 O O . ARG A 1 99 ? -1.372 -17.322 -4.833 1.00 97.50 99 ARG A O 1
ATOM 799 N N . ASP A 1 100 ?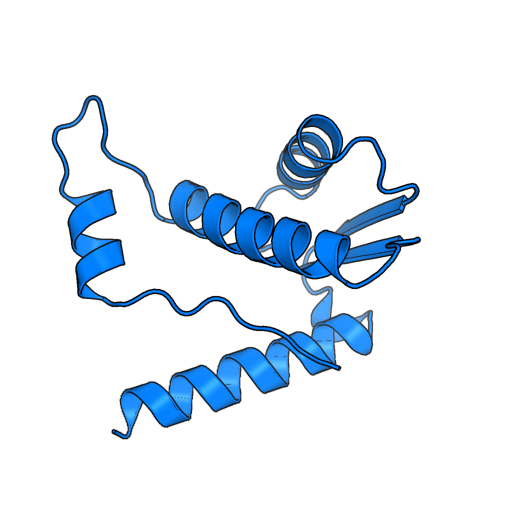 -1.343 -17.524 -2.592 1.00 97.69 100 ASP A N 1
ATOM 800 C CA . ASP A 1 100 ? -0.930 -18.929 -2.570 1.00 97.69 100 ASP A CA 1
ATOM 801 C C . ASP A 1 100 ? -1.973 -19.816 -3.263 1.00 97.69 100 ASP A C 1
ATOM 803 O O . ASP A 1 100 ? -1.616 -20.628 -4.112 1.00 97.69 100 ASP A O 1
ATOM 807 N N . GLN A 1 101 ? -3.266 -19.560 -3.027 1.00 96.62 101 GLN A N 1
ATOM 808 C CA . GLN A 1 101 ? -4.360 -20.213 -3.757 1.00 96.62 101 GLN A CA 1
ATOM 809 C C . GLN A 1 101 ? -4.294 -19.982 -5.273 1.00 96.62 101 GLN A C 1
ATOM 811 O O . GLN A 1 101 ? -4.622 -20.875 -6.045 1.00 96.62 101 GLN A O 1
ATOM 816 N N . ARG A 1 102 ? -3.900 -18.783 -5.723 1.00 94.44 102 ARG A N 1
ATOM 817 C CA . ARG A 1 102 ? -3.786 -18.457 -7.157 1.00 94.44 102 ARG A CA 1
ATOM 818 C C . ARG A 1 102 ? -2.545 -19.038 -7.820 1.00 94.44 102 ARG A C 1
ATOM 820 O O . ARG A 1 102 ? -2.529 -19.112 -9.040 1.00 94.44 102 ARG A O 1
ATOM 827 N N . LEU A 1 103 ? -1.524 -19.397 -7.047 1.00 92.81 103 LEU A N 1
ATOM 828 C CA . LEU A 1 103 ? -0.320 -20.058 -7.550 1.00 92.81 103 LEU A CA 1
ATOM 829 C C . LEU A 1 103 ? -0.464 -21.581 -7.590 1.00 92.81 103 LEU A C 1
ATOM 831 O O . LEU A 1 103 ? 0.249 -22.227 -8.348 1.00 92.81 103 LEU A O 1
ATOM 835 N N . SER A 1 104 ? -1.347 -22.152 -6.766 1.00 87.38 104 SER A N 1
ATOM 836 C CA . SER A 1 104 ? -1.601 -23.593 -6.723 1.00 87.38 104 SER A CA 1
ATOM 837 C C . SER A 1 104 ? -2.724 -24.066 -7.656 1.00 87.38 104 SER A C 1
ATOM 839 O O . SER A 1 104 ? -3.018 -25.259 -7.670 1.00 87.38 104 SER A O 1
ATOM 841 N N . MET A 1 105 ? -3.387 -23.151 -8.368 1.00 58.59 105 MET A N 1
ATOM 842 C CA . MET A 1 105 ? -4.346 -23.447 -9.442 1.00 58.59 105 MET A CA 1
ATOM 843 C C . MET A 1 105 ? -3.657 -23.364 -10.799 1.00 58.59 105 MET A C 1
ATOM 845 O O . MET A 1 105 ? -3.981 -24.211 -11.657 1.00 58.59 105 MET A O 1
#

Sequence (105 aa):
SWMVVILSPQYISKCMLRHPSTRKNLNEISFEAAFTLIQHTMQVYRIAELYVDTVGPEHTYKQRINMRFPNIPEVVVVAKADSTYPIVSAASIIAKQIRDQRLSM